Protein AF-A8XTX7-F1 (afdb_monomer)

Mean predicted aligned error: 6.9 Å

Organism: Caenorhabditis briggsae (NCBI:txid6238)

Secondary structure (DSSP, 8-state):
----GGGS-HHHHHHHHHHS-HHHHHHHHHS-HHHHHHHHHHHTTT-EEEEE-SSEEEEE-SSS-EEEEEE-S-GGGTT-EEEETTEEEEEE--GGG-HHHHHHHHHHHH---EEEEEEGGG-S-HHHHHHHHHHHHHTT-EEEEEE--------

Radius of gyration: 16.68 Å; Cα contacts (8 Å, |Δi|>4): 260; chains: 1; bounding box: 34×34×64 Å

Sequence (155 aa):
MPVPLLNLPTDLVEEIFNLCNPLQLFVLSSCSKRTRKLVKSKVANKWKISSLTSTSIYLKGNRREEYRFKIDEYPKNCYCLTVSIMGSILHLTYPNEAVAQLLEDLVDVFGCRRAPFIKASAFNDFEKFLDLCRVVIKKNLEVRRVNPASTVMEE

Structure (mmCIF, N/CA/C/O backbone):
data_AF-A8XTX7-F1
#
_entry.id   AF-A8XTX7-F1
#
loop_
_atom_site.group_PDB
_atom_site.id
_atom_site.type_symbol
_atom_site.label_atom_id
_atom_site.label_alt_id
_atom_site.label_comp_id
_atom_site.label_asym_id
_atom_site.label_entity_id
_atom_site.label_seq_id
_atom_site.pdbx_PDB_ins_code
_atom_site.Cartn_x
_atom_site.Cartn_y
_atom_site.Cartn_z
_atom_site.occupancy
_atom_site.B_iso_or_equiv
_atom_site.auth_seq_id
_atom_site.auth_comp_id
_atom_site.auth_asym_id
_atom_site.auth_atom_id
_atom_site.pdbx_PDB_model_num
ATOM 1 N N . MET A 1 1 ? -2.700 18.360 24.370 1.00 45.94 1 MET A N 1
ATOM 2 C CA . MET A 1 1 ? -2.611 16.997 24.936 1.00 45.94 1 MET A CA 1
ATOM 3 C C . MET A 1 1 ? -3.039 16.014 23.854 1.00 45.94 1 MET A C 1
ATOM 5 O O . MET A 1 1 ? -4.161 16.157 23.380 1.00 45.94 1 MET A O 1
ATOM 9 N N . PRO A 1 2 ? -2.175 15.103 23.378 1.00 64.06 2 PRO A N 1
ATOM 10 C CA . PRO A 1 2 ? -2.586 14.121 22.380 1.00 64.06 2 PRO A CA 1
ATOM 11 C C . PRO A 1 2 ? -3.583 13.143 23.014 1.00 64.06 2 PRO A C 1
ATOM 13 O O . PRO A 1 2 ? -3.278 12.511 24.023 1.00 64.06 2 PRO A O 1
ATOM 16 N N . VAL A 1 3 ? -4.786 13.038 22.446 1.00 66.88 3 VAL A N 1
ATOM 17 C CA . VAL A 1 3 ? -5.750 12.002 22.839 1.00 66.88 3 VAL A CA 1
ATOM 18 C C . VAL A 1 3 ? -5.266 10.678 22.246 1.00 66.88 3 VAL A C 1
ATOM 20 O O . VAL A 1 3 ? -5.021 10.620 21.037 1.00 66.88 3 VAL A O 1
ATOM 23 N N . PRO A 1 4 ? -5.109 9.604 23.039 1.00 79.56 4 PRO A N 1
ATOM 24 C CA . PRO A 1 4 ? -4.683 8.325 22.498 1.00 79.56 4 PRO A CA 1
ATOM 25 C C . PRO A 1 4 ? -5.814 7.758 21.639 1.00 79.56 4 PRO A C 1
ATOM 27 O O . PRO A 1 4 ? -6.805 7.256 22.162 1.00 79.56 4 PRO A O 1
ATOM 30 N N . LEU A 1 5 ? -5.665 7.825 20.314 1.00 77.06 5 LEU A N 1
ATOM 31 C CA . LEU A 1 5 ? -6.692 7.388 19.362 1.00 77.06 5 LEU A CA 1
ATOM 32 C C . LEU A 1 5 ? -7.137 5.933 19.604 1.00 77.06 5 LEU A C 1
ATOM 34 O O . LEU A 1 5 ? -8.286 5.589 19.377 1.00 77.06 5 LEU A O 1
ATOM 38 N N . LEU A 1 6 ? -6.249 5.088 20.137 1.00 77.88 6 LEU A N 1
ATOM 39 C CA . LEU A 1 6 ? -6.532 3.682 20.457 1.00 77.88 6 LEU A CA 1
ATOM 40 C C . LEU A 1 6 ? -7.248 3.451 21.795 1.00 77.88 6 LEU A C 1
ATOM 42 O O . LEU A 1 6 ? -7.611 2.307 22.086 1.00 77.88 6 LEU A O 1
ATOM 46 N N . ASN A 1 7 ? -7.424 4.502 22.596 1.00 86.00 7 ASN A N 1
ATOM 47 C CA . ASN A 1 7 ? -8.208 4.471 23.830 1.00 86.00 7 ASN A CA 1
ATOM 48 C C . ASN A 1 7 ? -9.645 4.956 23.605 1.00 86.00 7 ASN A C 1
ATOM 50 O O . ASN A 1 7 ? -10.458 4.869 24.520 1.00 86.00 7 ASN A O 1
ATOM 54 N N . LEU A 1 8 ? -9.955 5.467 22.410 1.00 85.38 8 LEU A N 1
ATOM 55 C CA . LEU A 1 8 ? -11.321 5.803 22.039 1.00 85.38 8 LEU A CA 1
ATOM 56 C C . LEU A 1 8 ? -12.163 4.523 21.878 1.00 85.38 8 LEU A C 1
ATOM 58 O O . LEU A 1 8 ? -11.620 3.469 21.516 1.00 85.38 8 LEU A O 1
ATOM 62 N N . PRO A 1 9 ? -13.483 4.613 22.117 1.00 87.50 9 PRO A N 1
ATOM 63 C CA . PRO A 1 9 ? -14.432 3.567 21.761 1.00 87.50 9 PRO A CA 1
ATOM 64 C C . PRO A 1 9 ? -14.274 3.128 20.299 1.00 87.50 9 PRO A C 1
ATOM 66 O O . PRO A 1 9 ? -13.907 3.921 19.429 1.00 87.50 9 PRO A O 1
ATOM 69 N N . THR A 1 10 ? -14.496 1.840 20.032 1.00 83.19 10 THR A N 1
ATOM 70 C CA . THR A 1 10 ? -14.168 1.245 18.723 1.00 83.19 10 THR A CA 1
ATOM 71 C C . THR A 1 10 ? -15.011 1.850 17.599 1.00 83.19 10 THR A C 1
ATOM 73 O O . THR A 1 10 ? -14.477 2.152 16.540 1.00 83.19 10 THR A O 1
ATOM 76 N N . ASP A 1 11 ? -16.289 2.104 17.857 1.00 85.94 11 ASP A N 1
ATOM 77 C CA . ASP A 1 11 ? -17.221 2.848 17.006 1.00 85.94 11 ASP A CA 1
ATOM 78 C C . ASP A 1 11 ? -16.700 4.245 16.636 1.00 85.94 11 ASP A C 1
ATOM 80 O O . ASP A 1 11 ? -16.699 4.619 15.464 1.00 85.94 11 ASP A O 1
ATOM 84 N N . LEU A 1 12 ? -16.152 4.983 17.600 1.00 87.19 12 LEU A N 1
ATOM 85 C CA . LEU A 1 12 ? -15.636 6.330 17.356 1.00 87.19 12 LEU A CA 1
ATOM 86 C C . LEU A 1 12 ? -14.331 6.304 16.539 1.00 87.19 12 LEU A C 1
ATOM 88 O O . LEU A 1 12 ? -14.126 7.123 15.643 1.00 87.19 12 LEU A O 1
ATOM 92 N N . VAL A 1 13 ? -13.461 5.314 16.776 1.00 85.31 13 VAL A N 1
ATOM 93 C CA . VAL A 1 13 ? -12.280 5.068 15.924 1.00 85.31 13 VAL A CA 1
ATOM 94 C C . VAL A 1 13 ? -12.695 4.712 14.494 1.00 85.31 13 VAL A C 1
ATOM 96 O O . VAL A 1 13 ? -12.050 5.136 13.533 1.00 85.31 13 VAL A O 1
ATOM 99 N N . GLU A 1 14 ? -13.773 3.948 14.341 1.00 82.06 14 GLU A N 1
ATOM 100 C CA . GLU A 1 14 ? -14.311 3.568 13.037 1.00 82.06 14 GLU A CA 1
ATOM 101 C C . GLU A 1 14 ? -14.841 4.765 12.251 1.00 82.06 14 GLU A C 1
ATOM 103 O O . GLU A 1 14 ? -14.549 4.877 11.057 1.00 82.06 14 GLU A O 1
ATOM 108 N N . GLU A 1 15 ? -15.571 5.675 12.898 1.00 86.25 15 GLU A N 1
ATOM 109 C CA . GLU A 1 15 ? -16.021 6.916 12.265 1.00 86.25 15 GLU A CA 1
ATOM 110 C C . GLU A 1 15 ? -14.838 7.743 11.762 1.00 86.25 15 GLU A C 1
ATOM 112 O O . GLU A 1 15 ? -14.824 8.143 10.596 1.00 86.25 15 GLU A O 1
ATOM 117 N N . ILE A 1 16 ? -13.794 7.903 12.583 1.00 88.25 16 ILE A N 1
ATOM 118 C CA . ILE A 1 16 ? -12.573 8.613 12.179 1.00 88.25 16 ILE A CA 1
ATOM 119 C C . ILE A 1 16 ? -11.947 7.949 10.946 1.00 88.25 16 ILE A C 1
ATOM 121 O O . ILE A 1 16 ? -11.596 8.631 9.984 1.00 88.25 16 ILE A O 1
ATOM 125 N N . PHE A 1 17 ? -11.836 6.618 10.925 1.00 88.19 17 PHE A N 1
ATOM 126 C CA . PHE A 1 17 ? -11.224 5.904 9.799 1.00 88.19 17 PHE A CA 1
ATOM 127 C C . PHE A 1 17 ? -12.046 6.001 8.511 1.00 88.19 17 PHE A C 1
ATOM 129 O O . PHE A 1 17 ? -11.468 6.003 7.425 1.00 88.19 17 PHE A O 1
ATOM 136 N N . ASN A 1 18 ? -13.372 6.113 8.601 1.00 84.94 18 ASN A N 1
ATOM 137 C CA . ASN A 1 18 ? -14.225 6.327 7.430 1.00 84.94 18 ASN A CA 1
ATOM 138 C C . ASN A 1 18 ? -14.061 7.728 6.817 1.00 84.94 18 ASN A C 1
ATOM 140 O O . ASN A 1 18 ? -14.341 7.897 5.629 1.00 84.94 18 ASN A O 1
ATOM 144 N N . LEU A 1 19 ? -13.595 8.709 7.595 1.00 87.38 19 LEU A N 1
ATOM 145 C CA . LEU A 1 19 ? -13.284 10.058 7.112 1.00 87.38 19 LEU A CA 1
ATOM 146 C C . LEU A 1 19 ? -11.887 10.156 6.481 1.00 87.38 19 LEU A C 1
ATOM 148 O O . LEU A 1 19 ? -11.612 11.101 5.741 1.00 87.38 19 LEU A O 1
ATOM 152 N N . CYS A 1 20 ? -11.003 9.192 6.749 1.00 89.12 20 CYS A N 1
ATOM 153 C CA . CYS A 1 20 ? -9.647 9.192 6.218 1.00 89.12 20 CYS A CA 1
ATOM 154 C C . CYS A 1 20 ? -9.580 8.714 4.762 1.00 89.12 20 CYS A C 1
ATOM 156 O O . CYS A 1 20 ? -10.216 7.741 4.350 1.00 89.12 20 CYS A O 1
ATOM 158 N N . ASN A 1 21 ? -8.708 9.360 3.990 1.00 90.31 21 ASN A N 1
ATOM 159 C CA . ASN A 1 21 ? -8.334 8.903 2.654 1.00 90.31 21 ASN A CA 1
ATOM 160 C C . ASN A 1 21 ? -7.299 7.749 2.739 1.00 90.31 21 ASN A C 1
ATOM 162 O O . ASN A 1 21 ? -6.760 7.478 3.818 1.00 90.31 21 ASN A O 1
ATOM 166 N N . PRO A 1 22 ? -6.981 7.039 1.639 1.00 92.00 22 PRO A N 1
ATOM 167 C CA . PRO A 1 22 ? -6.123 5.861 1.714 1.00 92.00 22 PRO A CA 1
ATOM 168 C C . PRO A 1 22 ? -4.676 6.219 2.067 1.00 92.00 22 PRO A C 1
ATOM 170 O O . PRO A 1 22 ? -3.994 5.413 2.689 1.00 92.00 22 PRO A O 1
ATOM 173 N N . LEU A 1 23 ? -4.204 7.427 1.745 1.00 93.38 23 LEU A N 1
ATOM 174 C CA . LEU A 1 23 ? -2.864 7.869 2.140 1.00 93.38 23 LEU A CA 1
ATOM 175 C C . LEU A 1 23 ? -2.772 7.986 3.668 1.00 93.38 23 LEU A C 1
ATOM 177 O O . LEU A 1 23 ? -1.872 7.421 4.282 1.00 93.38 23 LEU A O 1
A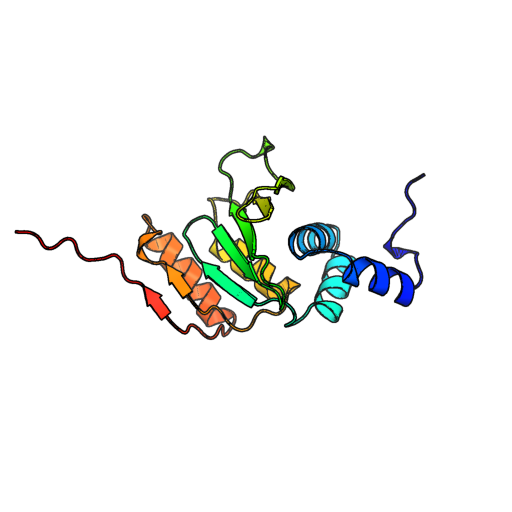TOM 181 N N . GLN A 1 24 ? -3.752 8.644 4.292 1.00 92.06 24 GLN A N 1
ATOM 182 C CA . GLN A 1 24 ? -3.845 8.778 5.750 1.00 92.06 24 GLN A CA 1
ATOM 183 C C . GLN A 1 24 ? -4.011 7.418 6.438 1.00 92.06 24 GLN A C 1
ATOM 185 O O . GLN A 1 24 ? -3.334 7.133 7.425 1.00 92.06 24 GLN A O 1
ATOM 190 N N . LEU A 1 25 ? -4.870 6.550 5.893 1.00 93.19 25 LEU A N 1
ATOM 191 C CA . LEU A 1 25 ? -5.083 5.197 6.413 1.00 93.19 25 LEU A CA 1
ATOM 192 C C . LEU A 1 25 ? -3.809 4.351 6.365 1.00 93.19 25 LEU A C 1
ATOM 194 O O . LEU A 1 25 ? -3.547 3.591 7.298 1.00 93.19 25 LEU A O 1
ATOM 198 N N . PHE A 1 26 ? -3.002 4.493 5.311 1.00 94.12 26 PHE A N 1
ATOM 199 C CA . PHE A 1 26 ? -1.720 3.805 5.213 1.00 94.12 26 PHE A CA 1
ATOM 200 C C . PHE A 1 26 ? -0.762 4.256 6.317 1.00 94.12 26 PHE A C 1
ATOM 202 O O . PHE A 1 26 ? -0.225 3.410 7.030 1.00 94.12 26 PHE A O 1
ATOM 209 N N . VAL A 1 27 ? -0.625 5.568 6.538 1.00 92.12 27 VAL A N 1
ATOM 210 C CA . VAL A 1 27 ? 0.212 6.107 7.624 1.00 92.12 27 VAL A CA 1
ATOM 211 C C . VAL A 1 27 ? -0.254 5.588 8.986 1.00 92.12 27 VAL A C 1
ATOM 213 O O . VAL A 1 27 ? 0.554 5.069 9.753 1.00 92.12 27 VAL A O 1
ATOM 216 N N . LEU A 1 28 ? -1.563 5.624 9.258 1.00 91.19 28 LEU A N 1
ATOM 217 C CA . LEU A 1 28 ? -2.139 5.079 10.494 1.00 91.19 28 LEU A CA 1
ATOM 218 C C . LEU A 1 28 ? -1.839 3.582 10.660 1.00 91.19 28 LEU A C 1
ATOM 220 O O . LEU A 1 28 ? -1.532 3.116 11.762 1.00 91.19 28 LEU A O 1
ATOM 224 N N . SER A 1 29 ? -1.894 2.814 9.570 1.00 91.69 29 SER A N 1
ATOM 225 C CA . SER A 1 29 ? -1.587 1.381 9.578 1.00 91.69 29 SER A CA 1
ATOM 226 C C . SER A 1 29 ? -0.116 1.079 9.898 1.00 91.69 29 SER A C 1
ATOM 228 O O . SER A 1 29 ? 0.186 0.003 10.418 1.00 91.69 29 SER A O 1
ATOM 230 N N . SER A 1 30 ? 0.790 2.026 9.646 1.00 89.62 30 SER A N 1
ATOM 231 C CA . SER A 1 30 ? 2.222 1.896 9.936 1.00 89.62 30 SER A CA 1
ATOM 232 C C . SER A 1 30 ? 2.570 2.192 11.398 1.00 89.62 30 SER A C 1
ATOM 234 O O . SER A 1 30 ? 3.629 1.777 11.859 1.00 89.62 30 SER A O 1
ATOM 236 N N . CYS A 1 31 ? 1.684 2.841 12.164 1.00 88.56 31 CYS A N 1
ATOM 237 C CA . CYS A 1 31 ? 1.974 3.214 13.553 1.00 88.56 31 CYS A CA 1
ATOM 238 C C . CYS A 1 31 ? 2.090 2.017 14.514 1.00 88.56 31 CYS A C 1
ATOM 240 O O . CYS A 1 31 ? 2.850 2.073 15.476 1.00 88.56 31 CYS A O 1
ATOM 242 N N . SER A 1 32 ? 1.306 0.948 14.325 1.00 88.62 32 SER A N 1
ATOM 243 C CA . SER A 1 32 ? 1.327 -0.225 15.211 1.00 88.62 32 SER A CA 1
ATOM 244 C C . SER A 1 32 ? 0.644 -1.446 14.586 1.00 88.62 32 SER A C 1
ATOM 246 O O . SER A 1 32 ? -0.206 -1.335 13.702 1.00 88.62 32 SER A O 1
ATOM 248 N N . LYS A 1 33 ? 0.910 -2.643 15.127 1.00 89.38 33 LYS A N 1
ATOM 249 C CA . LYS A 1 33 ? 0.171 -3.862 14.740 1.00 89.38 33 LYS A CA 1
ATOM 250 C C . LYS A 1 33 ? -1.337 -3.744 15.015 1.00 89.38 33 LYS A C 1
ATOM 252 O O . LYS A 1 33 ? -2.137 -4.323 14.281 1.00 89.38 33 LYS A O 1
ATOM 257 N N . ARG A 1 34 ? -1.731 -3.007 16.063 1.00 87.19 34 ARG A N 1
ATOM 258 C CA . ARG A 1 34 ? -3.140 -2.805 16.440 1.00 87.19 34 ARG A CA 1
ATOM 259 C C . ARG A 1 34 ? -3.854 -1.900 15.436 1.00 87.19 34 ARG A C 1
ATOM 261 O O . ARG A 1 34 ? -4.907 -2.287 14.939 1.00 87.19 34 ARG A O 1
ATOM 268 N N . THR A 1 35 ? -3.263 -0.759 15.079 1.00 89.00 35 THR A N 1
ATOM 269 C CA . THR A 1 35 ? -3.818 0.144 14.055 1.00 89.00 35 THR A CA 1
ATOM 270 C C . THR A 1 35 ? -3.888 -0.531 12.692 1.00 89.00 35 THR A C 1
ATOM 272 O O . THR A 1 35 ? -4.924 -0.441 12.042 1.00 89.00 35 THR A O 1
ATOM 275 N N . ARG A 1 36 ? -2.858 -1.296 12.294 1.00 91.00 36 ARG A N 1
ATOM 276 C CA . ARG A 1 36 ?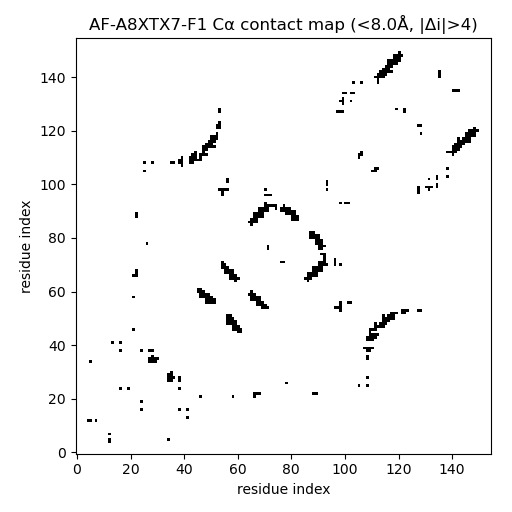 -2.884 -2.080 11.045 1.00 91.00 36 ARG A CA 1
ATOM 277 C C . ARG A 1 36 ? -4.087 -3.022 10.982 1.00 91.00 36 ARG A C 1
ATOM 279 O O . ARG A 1 36 ? -4.786 -3.051 9.973 1.00 91.00 36 ARG A O 1
ATOM 286 N N . LYS A 1 37 ? -4.356 -3.770 12.062 1.00 89.06 37 LYS A N 1
ATOM 287 C CA . LYS A 1 37 ? -5.517 -4.675 12.142 1.00 89.06 37 LYS A CA 1
ATOM 288 C C . LYS A 1 37 ? -6.845 -3.921 12.044 1.00 89.06 37 LYS A C 1
ATOM 290 O O . LYS A 1 37 ? -7.724 -4.359 11.304 1.00 89.06 37 LYS A O 1
ATOM 295 N N . LEU A 1 38 ? -6.975 -2.796 12.753 1.00 88.50 38 LEU A N 1
ATOM 296 C CA . LEU A 1 38 ? -8.187 -1.974 12.729 1.00 88.50 38 LEU A CA 1
ATOM 297 C C . LEU A 1 38 ? -8.453 -1.419 11.326 1.00 88.50 38 LEU A C 1
ATOM 299 O O . LEU A 1 38 ? -9.531 -1.661 10.787 1.00 88.50 38 LEU A O 1
ATOM 303 N N . VAL A 1 39 ? -7.454 -0.783 10.701 1.00 90.69 39 VAL A N 1
ATOM 304 C CA . VAL A 1 39 ? -7.547 -0.283 9.320 1.00 90.69 39 VAL A CA 1
ATOM 305 C C . VAL A 1 39 ? -7.974 -1.420 8.391 1.00 90.69 39 VAL A C 1
ATOM 307 O O . VAL A 1 39 ? -9.038 -1.333 7.778 1.00 90.69 39 VAL A O 1
ATOM 310 N N . LYS A 1 40 ? -7.230 -2.536 8.372 1.00 90.00 40 LYS A N 1
ATOM 311 C CA . LYS A 1 40 ? -7.523 -3.688 7.506 1.00 90.00 40 LYS A CA 1
ATOM 312 C C . LYS A 1 40 ? -8.962 -4.179 7.637 1.00 90.00 40 LYS A C 1
ATOM 314 O O . LYS A 1 40 ? -9.615 -4.413 6.625 1.00 90.00 40 LYS A O 1
ATOM 319 N N . SER A 1 41 ? -9.477 -4.304 8.860 1.00 85.69 41 SER A N 1
ATOM 320 C CA . SER A 1 41 ? -10.840 -4.797 9.095 1.00 85.69 41 SER A CA 1
ATOM 321 C C . SER A 1 41 ? -11.937 -3.899 8.506 1.00 85.69 41 SER A C 1
ATOM 323 O O . SER A 1 41 ? -13.025 -4.385 8.209 1.00 85.69 41 SER A O 1
ATOM 325 N N . LYS A 1 42 ? -11.657 -2.604 8.303 1.00 83.50 42 LYS A N 1
ATOM 326 C CA . LYS A 1 42 ? -12.656 -1.602 7.898 1.00 83.50 42 LYS A CA 1
ATOM 327 C C . LYS A 1 42 ? -12.531 -1.135 6.462 1.00 83.50 42 LYS A C 1
ATOM 329 O O . LYS A 1 42 ? -13.527 -0.696 5.880 1.00 83.50 42 LYS A O 1
ATOM 334 N N . VAL A 1 43 ? -11.332 -1.199 5.888 1.00 84.06 43 VAL A N 1
ATOM 335 C CA . VAL A 1 43 ? -11.090 -0.715 4.520 1.00 84.06 43 VAL A CA 1
ATOM 336 C C . VAL A 1 43 ? -10.827 -1.824 3.510 1.00 84.06 43 VAL A C 1
ATOM 338 O O . VAL A 1 43 ? -10.670 -1.522 2.326 1.00 84.06 43 VAL A O 1
ATOM 341 N N . ALA A 1 44 ? -10.840 -3.089 3.947 1.00 79.75 44 ALA A N 1
ATOM 342 C CA . ALA A 1 44 ? -10.704 -4.243 3.067 1.00 79.75 44 ALA A CA 1
ATOM 343 C C . ALA A 1 44 ? -11.637 -4.132 1.852 1.00 79.75 44 ALA A C 1
ATOM 345 O O . ALA A 1 44 ? -12.851 -3.985 1.990 1.00 79.75 44 ALA A O 1
ATOM 346 N N . ASN A 1 45 ? -11.056 -4.222 0.656 1.00 76.38 45 ASN A N 1
ATOM 347 C CA . ASN A 1 45 ? -11.748 -4.191 -0.638 1.00 76.38 45 ASN A CA 1
ATOM 348 C C . ASN A 1 45 ? -12.463 -2.871 -1.002 1.00 76.38 45 ASN A C 1
ATOM 350 O O . ASN A 1 45 ? -13.054 -2.798 -2.082 1.00 76.38 45 ASN A O 1
ATOM 354 N N . LYS A 1 46 ? -12.402 -1.819 -0.168 1.00 84.94 46 LYS A N 1
ATOM 355 C CA . LYS A 1 46 ? -12.920 -0.481 -0.533 1.00 84.94 46 LYS A CA 1
ATOM 356 C C . LYS A 1 46 ? -12.051 0.200 -1.590 1.00 84.94 46 LYS A C 1
ATOM 358 O O . LYS A 1 46 ? -12.537 1.021 -2.365 1.00 84.94 46 LYS A O 1
ATOM 363 N N . TRP A 1 47 ? -10.773 -0.161 -1.619 1.00 88.62 47 TRP A N 1
ATOM 364 C CA . TRP A 1 47 ? -9.772 0.413 -2.501 1.00 88.62 47 TRP A CA 1
ATOM 365 C C . TRP A 1 47 ? -9.308 -0.617 -3.523 1.00 88.62 47 TRP A C 1
ATOM 367 O O . TRP A 1 47 ? -9.270 -1.820 -3.258 1.00 88.62 47 TRP A O 1
ATOM 377 N N . LYS A 1 48 ? -8.982 -0.139 -4.720 1.00 89.69 48 LYS A N 1
ATOM 378 C CA . LYS A 1 48 ? -8.488 -0.962 -5.821 1.00 89.69 48 LYS A CA 1
ATOM 379 C C . LYS A 1 48 ? -7.212 -0.340 -6.341 1.00 89.69 48 LYS A C 1
ATOM 381 O O . LYS A 1 48 ? -7.169 0.868 -6.564 1.00 89.69 48 LYS A O 1
ATOM 386 N N . ILE A 1 49 ? -6.206 -1.168 -6.586 1.00 92.00 49 ILE A N 1
ATOM 387 C CA . ILE A 1 49 ? -5.044 -0.728 -7.351 1.00 92.00 49 ILE A CA 1
ATOM 388 C C . ILE A 1 49 ? -5.561 -0.347 -8.745 1.00 92.00 49 ILE A C 1
ATOM 390 O O . ILE A 1 49 ? -6.418 -1.043 -9.292 1.00 92.00 49 ILE A O 1
ATOM 394 N N . SER A 1 50 ? -5.132 0.784 -9.298 1.00 89.69 50 SER A N 1
ATOM 395 C CA . SER A 1 50 ? -5.482 1.198 -10.662 1.00 89.69 50 SER A CA 1
ATOM 396 C C . SER A 1 50 ? -4.310 1.054 -11.621 1.00 89.69 50 SER A C 1
ATOM 398 O O . SER A 1 50 ? -4.536 0.696 -12.772 1.00 89.69 50 SER A O 1
ATOM 400 N N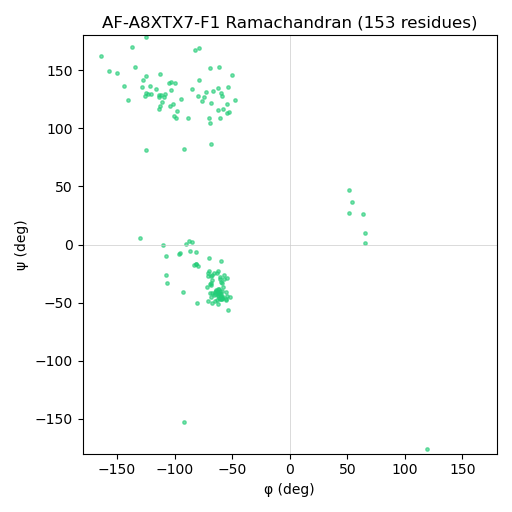 . SER A 1 51 ? -3.081 1.264 -11.151 1.00 89.81 51 SER A N 1
ATOM 401 C CA . SER A 1 51 ? -1.870 1.180 -11.964 1.00 89.81 51 SER A CA 1
ATOM 402 C C . SER A 1 51 ? -0.638 0.898 -11.103 1.00 89.81 51 SER A C 1
ATOM 404 O O . SER A 1 51 ? -0.571 1.328 -9.947 1.00 89.81 51 SER A O 1
ATOM 406 N N . LEU A 1 52 ? 0.332 0.194 -11.684 1.00 91.19 52 LEU A N 1
ATOM 407 C CA . LEU A 1 52 ? 1.634 -0.123 -11.099 1.00 91.19 52 LEU A CA 1
ATOM 408 C C . LEU A 1 52 ? 2.750 0.339 -12.049 1.00 91.19 52 LEU A C 1
ATOM 410 O O . LEU A 1 52 ? 2.740 -0.007 -13.235 1.00 91.19 52 LEU A O 1
ATOM 414 N N . THR A 1 53 ? 3.704 1.109 -11.525 1.00 90.25 53 THR A N 1
ATOM 415 C CA . THR A 1 53 ? 4.937 1.535 -12.211 1.00 90.25 53 THR A CA 1
ATOM 416 C C . THR A 1 53 ? 6.163 1.135 -11.386 1.00 90.25 53 THR A C 1
ATOM 418 O O . THR A 1 53 ? 6.017 0.586 -10.298 1.00 90.25 53 THR A O 1
ATOM 421 N N . SER A 1 54 ? 7.372 1.418 -11.874 1.00 88.69 54 SER A N 1
ATOM 422 C CA . SER A 1 54 ? 8.627 1.099 -11.171 1.00 88.69 54 SER A CA 1
ATOM 423 C C . SER A 1 54 ? 8.783 1.775 -9.811 1.00 88.69 54 SER A C 1
ATOM 425 O O . SER A 1 54 ? 9.414 1.215 -8.924 1.00 88.69 54 SER A O 1
ATOM 427 N N . THR A 1 55 ? 8.191 2.955 -9.630 1.00 91.19 55 THR A N 1
ATOM 428 C CA . THR A 1 55 ? 8.351 3.776 -8.418 1.00 91.19 55 THR A CA 1
ATOM 429 C C . THR A 1 55 ? 7.026 4.239 -7.826 1.00 91.19 55 THR A C 1
ATOM 431 O O . THR A 1 55 ? 7.004 5.066 -6.916 1.00 91.19 55 THR A O 1
ATOM 434 N N . SER A 1 56 ? 5.880 3.797 -8.350 1.00 92.31 56 SER A N 1
ATOM 435 C CA . SER A 1 56 ? 4.586 4.256 -7.844 1.00 92.31 56 SER A CA 1
ATOM 436 C C . SER A 1 56 ? 3.473 3.227 -7.972 1.00 92.31 56 SER A C 1
ATOM 438 O O . SER A 1 56 ? 3.390 2.470 -8.939 1.00 92.31 56 SER A O 1
ATOM 440 N N . ILE A 1 57 ? 2.562 3.272 -7.003 1.00 94.06 57 ILE A N 1
ATOM 441 C CA . ILE A 1 57 ? 1.324 2.497 -6.986 1.00 94.06 57 ILE A CA 1
ATOM 442 C C . ILE A 1 57 ? 0.148 3.455 -6.874 1.00 94.06 57 ILE A C 1
ATOM 444 O O . ILE A 1 57 ? 0.115 4.336 -6.013 1.00 94.06 57 ILE A O 1
ATOM 448 N N . TYR A 1 58 ? -0.823 3.272 -7.761 1.00 93.31 58 TYR A N 1
ATOM 449 C CA . TYR A 1 58 ? -2.026 4.087 -7.822 1.00 93.31 58 TYR A CA 1
ATOM 450 C C . TYR A 1 58 ? -3.185 3.314 -7.212 1.00 93.31 58 TYR A C 1
ATOM 452 O O . TYR A 1 58 ? -3.405 2.142 -7.530 1.00 93.31 58 TYR A O 1
ATOM 460 N N . LEU A 1 59 ? -3.933 3.980 -6.343 1.00 92.31 59 LEU A N 1
ATOM 461 C CA . LEU A 1 59 ? -5.110 3.460 -5.668 1.00 92.31 59 LEU A CA 1
ATOM 462 C C . LEU A 1 59 ? -6.310 4.342 -5.987 1.00 92.31 59 LEU A C 1
ATOM 464 O O . LEU A 1 59 ? -6.239 5.567 -5.939 1.00 92.31 59 LEU A O 1
ATOM 468 N N . LYS A 1 60 ? -7.436 3.695 -6.267 1.00 89.19 60 LYS A N 1
ATOM 469 C CA . LYS A 1 60 ? -8.723 4.351 -6.477 1.00 89.19 60 LYS A CA 1
ATOM 470 C C . LYS A 1 60 ? -9.793 3.740 -5.593 1.00 89.19 60 LYS A C 1
ATOM 472 O O . LYS A 1 60 ? -9.823 2.525 -5.375 1.00 89.19 60 LYS A O 1
ATOM 477 N N . GLY A 1 61 ? -10.660 4.600 -5.079 1.00 84.06 61 GLY A N 1
ATOM 478 C CA . GLY A 1 61 ? -11.875 4.193 -4.384 1.00 84.06 61 GLY A CA 1
ATOM 479 C C . GLY A 1 61 ? -13.057 4.114 -5.347 1.00 84.06 61 GLY A C 1
ATOM 480 O O . GLY A 1 61 ? -12.897 3.919 -6.552 1.00 84.06 61 GLY A O 1
ATOM 481 N N . ASN A 1 62 ? -14.257 4.320 -4.807 1.00 75.31 62 ASN A N 1
ATOM 482 C CA . ASN A 1 62 ? -15.478 4.484 -5.605 1.00 75.31 62 ASN A CA 1
ATOM 483 C C . ASN A 1 62 ? -15.646 5.911 -6.163 1.00 75.31 62 ASN A C 1
ATOM 485 O O . ASN A 1 62 ? -16.446 6.125 -7.069 1.00 75.31 62 ASN A O 1
ATOM 489 N N . ARG A 1 63 ? -14.916 6.893 -5.618 1.00 73.69 63 ARG A N 1
ATOM 490 C CA . ARG A 1 63 ? -14.904 8.282 -6.105 1.00 73.69 63 ARG A CA 1
ATOM 491 C C . ARG A 1 63 ? -13.941 8.438 -7.290 1.00 73.69 63 ARG A C 1
ATOM 493 O O . ARG A 1 63 ? -13.130 7.554 -7.549 1.00 73.69 63 ARG A O 1
ATOM 500 N N . ARG A 1 64 ? -14.025 9.574 -7.996 1.00 71.75 64 ARG A N 1
ATOM 501 C CA . ARG A 1 64 ? -13.141 9.901 -9.137 1.00 71.75 64 ARG A CA 1
ATOM 502 C C . ARG A 1 64 ? -11.687 10.193 -8.741 1.00 71.75 64 ARG A C 1
ATOM 504 O O . ARG A 1 64 ? -10.843 10.276 -9.621 1.00 71.75 64 ARG A O 1
ATOM 511 N N . GLU A 1 65 ? -11.402 10.362 -7.453 1.00 81.69 65 GLU A N 1
ATOM 512 C CA . GLU A 1 65 ? -10.055 10.660 -6.963 1.00 81.69 65 GLU A CA 1
ATOM 513 C C . GLU A 1 65 ? -9.133 9.435 -7.050 1.00 81.69 65 GLU A C 1
ATOM 515 O O . GLU A 1 65 ? -9.474 8.341 -6.586 1.00 81.69 65 GLU A O 1
ATOM 520 N N . GLU A 1 66 ? -7.943 9.649 -7.611 1.00 86.88 66 GLU A N 1
ATOM 521 C CA . GLU A 1 66 ? -6.824 8.713 -7.542 1.00 86.88 66 GLU A CA 1
ATOM 522 C C . GLU A 1 66 ? -5.785 9.191 -6.527 1.00 86.88 66 GLU A C 1
ATOM 524 O O . GLU A 1 66 ? -5.454 10.376 -6.435 1.00 86.88 66 GLU A O 1
ATOM 529 N N . TYR A 1 67 ? -5.246 8.232 -5.782 1.00 92.56 67 TYR A N 1
ATOM 530 C CA . TYR A 1 67 ? -4.224 8.436 -4.770 1.00 92.56 67 TYR A CA 1
ATOM 531 C C . TYR A 1 67 ? -2.956 7.710 -5.189 1.00 92.56 67 TYR A C 1
ATOM 533 O O . TYR A 1 67 ? -3.001 6.549 -5.603 1.00 92.56 67 TYR A O 1
ATOM 541 N N . ARG A 1 68 ? -1.816 8.385 -5.074 1.00 94.06 68 ARG A N 1
ATOM 542 C CA . ARG A 1 68 ? -0.524 7.859 -5.506 1.00 94.06 68 ARG A CA 1
ATOM 543 C C . ARG A 1 68 ? 0.381 7.625 -4.310 1.00 94.06 68 ARG A C 1
ATOM 545 O O . ARG A 1 68 ? 0.644 8.536 -3.535 1.00 94.06 68 ARG A O 1
ATOM 552 N N . PHE A 1 69 ? 0.910 6.419 -4.214 1.00 94.62 69 PHE A N 1
ATOM 553 C CA . PHE A 1 69 ? 2.021 6.087 -3.338 1.00 94.62 69 PHE A CA 1
ATOM 554 C C . PHE A 1 69 ? 3.272 6.122 -4.198 1.00 94.62 69 PHE A C 1
ATOM 556 O O . PHE A 1 69 ? 3.364 5.347 -5.149 1.00 94.62 69 PHE A O 1
ATOM 563 N N . LYS A 1 70 ? 4.183 7.053 -3.923 1.00 93.25 70 LYS A N 1
ATOM 564 C CA . LYS A 1 70 ? 5.417 7.227 -4.686 1.00 93.25 70 LYS A CA 1
ATOM 565 C C . LYS A 1 70 ? 6.602 6.876 -3.800 1.00 93.25 70 LYS A C 1
ATOM 567 O O . LYS A 1 70 ? 6.720 7.394 -2.696 1.00 93.25 70 LYS A O 1
ATOM 572 N N . ILE A 1 71 ? 7.466 6.007 -4.297 1.00 91.69 71 ILE A N 1
ATOM 573 C CA . ILE A 1 71 ? 8.777 5.786 -3.708 1.00 91.69 71 ILE A CA 1
ATOM 574 C C . ILE A 1 71 ? 9.655 6.972 -4.101 1.00 91.69 71 ILE A C 1
ATOM 576 O O . ILE A 1 71 ? 9.762 7.302 -5.284 1.00 91.69 71 ILE A O 1
ATOM 580 N N . ASP A 1 72 ? 10.207 7.639 -3.096 1.00 88.06 72 ASP A N 1
ATOM 581 C CA . ASP A 1 72 ? 11.094 8.785 -3.246 1.00 88.06 72 ASP A CA 1
ATOM 582 C C . ASP A 1 72 ? 12.538 8.358 -2.956 1.00 88.06 72 ASP A C 1
ATOM 584 O O . ASP A 1 72 ? 12.802 7.588 -2.029 1.00 88.06 72 ASP A O 1
ATOM 588 N N . GLU A 1 73 ? 13.462 8.869 -3.763 1.00 81.62 73 GLU A N 1
ATOM 589 C CA . GLU A 1 73 ? 14.905 8.666 -3.621 1.00 81.62 73 GLU A CA 1
ATOM 590 C C . GLU A 1 73 ? 15.450 9.428 -2.405 1.00 81.62 73 GLU A C 1
ATOM 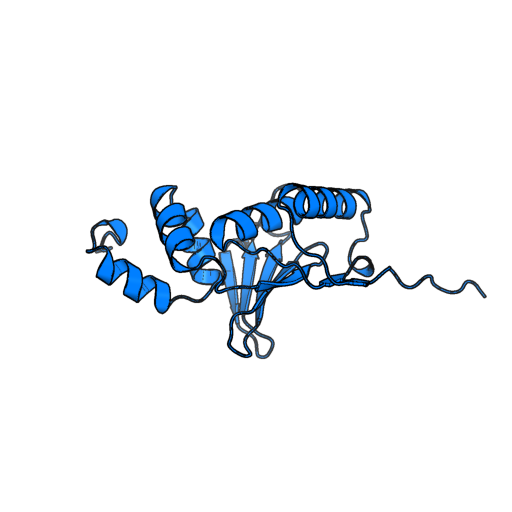592 O O . GLU A 1 73 ? 16.467 9.044 -1.829 1.00 81.62 73 GLU A O 1
ATOM 597 N N . TYR A 1 74 ? 14.761 10.496 -1.979 1.00 81.94 74 TYR A N 1
ATOM 598 C CA . TYR A 1 74 ? 15.192 11.365 -0.890 1.00 81.94 74 TYR A CA 1
ATOM 599 C C . TYR A 1 74 ? 14.463 11.040 0.426 1.00 81.94 74 TYR A C 1
ATOM 601 O O . TYR A 1 74 ? 13.292 11.393 0.593 1.00 81.94 74 TYR A O 1
ATOM 609 N N . PRO A 1 75 ? 15.159 10.488 1.445 1.00 79.81 75 PRO A N 1
ATOM 610 C CA . PRO A 1 75 ? 14.551 10.119 2.728 1.00 79.81 75 PRO A CA 1
ATOM 611 C C . PRO A 1 75 ? 13.848 11.250 3.472 1.00 79.81 75 PRO A C 1
ATOM 613 O O . PRO A 1 75 ? 12.909 11.001 4.226 1.00 79.81 75 PRO A O 1
ATOM 616 N N . LYS A 1 76 ? 14.272 12.497 3.241 1.00 85.50 76 LYS A N 1
ATOM 617 C CA . LYS A 1 76 ? 13.674 13.690 3.856 1.00 85.50 76 LYS A CA 1
ATOM 618 C C . LYS A 1 76 ? 12.209 13.896 3.464 1.00 85.50 76 LYS A C 1
ATOM 620 O O . LYS A 1 76 ? 11.485 14.537 4.215 1.00 85.50 76 LYS A O 1
ATOM 625 N N . ASN A 1 77 ? 11.784 13.338 2.332 1.00 83.62 77 ASN A N 1
ATOM 626 C CA . ASN A 1 77 ? 10.416 13.449 1.842 1.00 83.62 77 ASN A CA 1
ATOM 627 C C . ASN A 1 77 ? 9.514 12.311 2.345 1.00 83.62 77 ASN A C 1
ATOM 629 O O . ASN A 1 77 ? 8.342 12.255 1.978 1.00 83.62 77 ASN A O 1
ATOM 633 N N . CYS A 1 78 ? 10.023 11.375 3.156 1.00 85.56 78 CYS A N 1
ATOM 634 C CA . CYS A 1 78 ? 9.217 10.258 3.636 1.00 85.56 78 CYS A CA 1
ATOM 635 C C . CYS A 1 78 ? 8.010 10.760 4.442 1.00 85.56 78 CYS A C 1
ATOM 637 O O . CYS A 1 78 ? 8.147 11.581 5.346 1.00 85.56 78 CYS A O 1
ATOM 639 N N . TYR A 1 79 ? 6.827 10.251 4.104 1.00 85.38 79 TYR A N 1
ATOM 640 C CA . TYR A 1 79 ? 5.527 10.679 4.614 1.00 85.38 79 TYR A CA 1
ATOM 641 C C . TYR A 1 79 ? 5.105 12.111 4.248 1.00 85.38 79 TYR A C 1
ATOM 643 O O . TYR A 1 79 ? 4.068 12.575 4.729 1.00 85.38 79 TYR A O 1
ATOM 651 N N . CYS A 1 80 ? 5.821 12.800 3.352 1.00 88.94 80 CYS A N 1
ATOM 652 C CA . CYS A 1 80 ? 5.336 14.059 2.799 1.00 88.94 80 CYS A CA 1
ATOM 653 C C . CYS A 1 80 ? 4.098 13.814 1.931 1.00 88.94 80 CYS A C 1
ATOM 655 O O . CYS A 1 80 ? 4.078 12.944 1.056 1.00 88.94 80 CYS A O 1
ATOM 657 N N . LEU A 1 81 ? 3.068 14.626 2.166 1.00 88.81 81 LEU A N 1
ATOM 658 C CA . LEU A 1 81 ? 1.846 14.630 1.378 1.00 88.81 81 LEU A CA 1
ATOM 659 C C . LEU A 1 81 ? 1.885 15.805 0.400 1.00 88.81 81 LEU A C 1
ATOM 661 O O . LEU A 1 81 ? 1.963 16.962 0.809 1.00 88.81 81 LEU A O 1
ATOM 665 N N . THR A 1 82 ? 1.806 15.517 -0.894 1.00 87.12 82 THR A N 1
ATOM 666 C CA . THR A 1 82 ? 1.675 16.536 -1.940 1.00 87.12 82 THR A CA 1
ATOM 667 C C . THR A 1 82 ? 0.272 16.473 -2.523 1.00 87.12 82 THR A C 1
ATOM 669 O O . THR A 1 82 ? -0.173 15.414 -2.962 1.00 87.12 82 THR A O 1
ATOM 672 N N . VAL A 1 83 ? -0.430 17.604 -2.550 1.00 84.06 83 VAL A N 1
ATOM 673 C CA . VAL A 1 83 ? -1.762 17.717 -3.157 1.00 84.06 83 VAL A CA 1
ATOM 674 C C . VAL A 1 83 ? -1.642 18.520 -4.444 1.00 84.06 83 VAL A C 1
ATOM 676 O O . VAL A 1 83 ? -1.051 19.595 -4.456 1.00 84.06 83 VAL A O 1
ATOM 679 N N . SER A 1 84 ? -2.187 17.986 -5.534 1.00 75.81 84 SER A N 1
ATOM 680 C CA . SER A 1 84 ? -2.208 18.640 -6.843 1.00 75.81 84 SER A CA 1
ATOM 681 C C . SER A 1 84 ? -3.576 18.478 -7.503 1.00 75.81 84 SER A C 1
ATOM 683 O O . SER A 1 84 ? -4.389 17.662 -7.069 1.00 75.81 84 SER A O 1
ATOM 685 N N . ILE A 1 85 ? -3.798 19.193 -8.609 1.00 72.69 85 ILE A N 1
ATOM 686 C CA . ILE A 1 85 ? -4.999 19.039 -9.450 1.00 72.69 85 ILE A CA 1
ATOM 687 C C . ILE A 1 85 ? -5.148 17.585 -9.945 1.00 72.69 85 ILE A C 1
ATOM 689 O O . ILE A 1 85 ? -6.258 17.094 -10.116 1.00 72.69 85 ILE A O 1
ATOM 693 N N . MET A 1 86 ? -4.029 16.872 -10.118 1.00 68.62 86 MET A N 1
ATOM 694 C CA . MET A 1 86 ? -3.980 15.486 -10.602 1.00 68.62 86 MET A CA 1
ATOM 695 C C . MET A 1 86 ? -4.176 14.436 -9.493 1.00 68.62 86 MET A C 1
ATOM 697 O O . MET A 1 86 ? -4.081 13.241 -9.767 1.00 68.62 86 MET A O 1
ATOM 701 N N . GLY A 1 87 ? -4.414 14.862 -8.248 1.00 80.50 87 GLY A N 1
ATOM 702 C CA . GLY A 1 87 ? -4.615 13.990 -7.089 1.00 80.50 87 GLY A CA 1
ATOM 703 C C . GLY A 1 87 ? -3.576 14.185 -5.985 1.00 80.50 87 GLY A C 1
ATOM 704 O O . GLY A 1 87 ? -2.713 15.071 -6.045 1.00 80.50 87 GLY A O 1
ATOM 705 N N . SER A 1 88 ? -3.681 13.347 -4.952 1.00 89.94 88 SER A N 1
ATOM 706 C CA . SER A 1 88 ? -2.802 13.374 -3.779 1.00 89.94 88 SER A CA 1
ATOM 707 C C . SER A 1 88 ? -1.716 12.304 -3.865 1.00 89.94 88 SER A C 1
ATOM 709 O O . SER A 1 88 ? -1.974 11.163 -4.256 1.00 89.94 88 SER A O 1
ATOM 711 N N . ILE A 1 89 ? -0.505 12.674 -3.460 1.00 92.31 89 ILE A N 1
ATOM 712 C CA . ILE A 1 89 ? 0.684 11.826 -3.474 1.00 92.31 89 ILE A CA 1
ATOM 713 C C . ILE A 1 89 ? 1.209 11.698 -2.047 1.00 92.31 89 ILE A C 1
ATOM 715 O O . ILE A 1 89 ? 1.400 12.707 -1.370 1.00 92.31 89 ILE A O 1
ATOM 719 N N . LEU A 1 90 ? 1.456 10.467 -1.612 1.00 93.56 90 LEU A N 1
ATOM 720 C CA . LEU A 1 90 ? 2.251 10.167 -0.428 1.00 93.56 90 LEU A CA 1
ATOM 721 C C . LEU A 1 90 ? 3.625 9.687 -0.883 1.00 93.56 90 LEU A C 1
ATOM 723 O O . LEU A 1 90 ? 3.725 8.674 -1.581 1.00 93.56 90 LEU A O 1
ATOM 727 N N . HIS A 1 91 ? 4.661 10.412 -0.481 1.00 92.81 91 HIS A N 1
ATOM 728 C CA . HIS A 1 91 ? 6.046 10.017 -0.716 1.00 92.81 91 HIS A CA 1
ATOM 729 C C . HIS A 1 91 ? 6.497 9.073 0.395 1.00 92.81 91 HIS A C 1
ATOM 731 O O . HIS A 1 91 ? 6.226 9.302 1.573 1.00 92.81 91 HIS A O 1
ATOM 737 N N . LEU A 1 92 ? 7.146 7.980 0.023 1.00 92.00 92 LEU A N 1
ATOM 738 C CA . LEU A 1 92 ? 7.582 6.921 0.925 1.00 92.00 92 LEU A CA 1
ATOM 739 C C . LEU A 1 92 ? 9.015 6.541 0.598 1.00 92.00 92 LEU A C 1
ATOM 741 O O . LEU A 1 92 ? 9.435 6.618 -0.552 1.00 92.00 92 LEU A O 1
ATOM 745 N N . THR A 1 93 ? 9.739 6.050 1.594 1.00 89.25 93 THR A N 1
ATOM 746 C CA . THR A 1 93 ? 11.045 5.438 1.375 1.00 89.25 93 THR A CA 1
ATOM 747 C C . THR A 1 93 ? 10.990 3.951 1.648 1.00 89.25 93 THR A C 1
ATOM 749 O O . THR A 1 93 ? 10.518 3.503 2.690 1.00 89.25 93 THR A O 1
ATOM 752 N N . TYR A 1 94 ? 11.482 3.188 0.680 1.00 82.25 94 TYR A N 1
ATOM 753 C CA . TYR A 1 94 ? 11.667 1.748 0.777 1.00 82.25 94 TYR A CA 1
ATOM 754 C C . TYR A 1 94 ? 13.130 1.426 0.464 1.00 82.25 94 TYR A C 1
ATOM 756 O O . TYR A 1 94 ? 13.717 2.090 -0.397 1.00 82.25 94 TYR A O 1
ATOM 764 N N . PRO A 1 95 ? 13.729 0.415 1.118 1.00 75.94 95 PRO A N 1
ATOM 76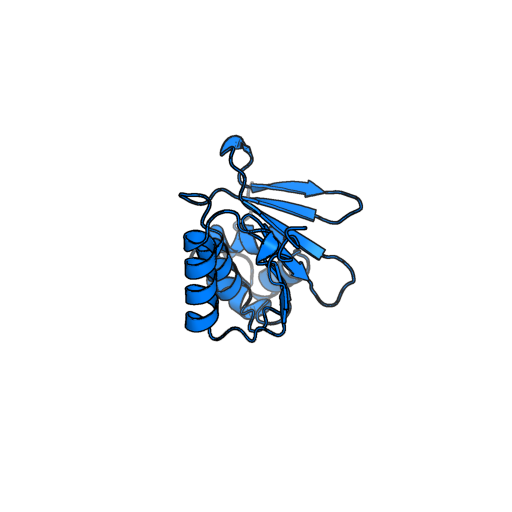5 C CA . PRO A 1 95 ? 15.055 -0.068 0.745 1.00 75.94 95 PRO A CA 1
ATOM 766 C C . PRO A 1 95 ? 15.091 -0.425 -0.744 1.00 75.94 95 PRO A C 1
ATOM 768 O O . PRO A 1 95 ? 14.155 -1.053 -1.242 1.00 75.94 95 PRO A O 1
ATOM 771 N N . ASN A 1 96 ? 16.150 -0.015 -1.446 1.00 73.81 96 ASN A N 1
ATOM 77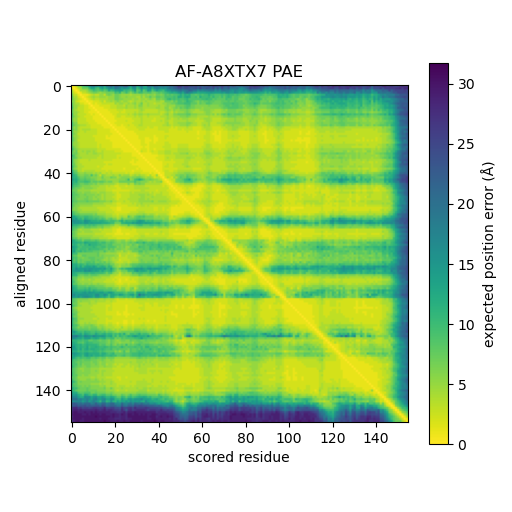2 C CA . ASN A 1 96 ? 16.372 -0.288 -2.875 1.00 73.81 96 ASN A CA 1
ATOM 773 C C . ASN A 1 96 ? 15.190 0.083 -3.789 1.00 73.81 96 ASN A C 1
ATOM 775 O O . ASN A 1 96 ? 14.990 -0.536 -4.834 1.00 73.81 96 ASN A O 1
ATOM 779 N N . GLU A 1 97 ? 14.382 1.064 -3.380 1.00 73.50 97 GLU A N 1
ATOM 780 C CA . GLU A 1 97 ? 13.172 1.483 -4.089 1.00 73.50 97 GLU A CA 1
ATOM 781 C C . GLU A 1 97 ? 12.191 0.331 -4.377 1.00 73.50 97 GLU A C 1
ATOM 783 O O . GLU A 1 97 ? 11.554 0.274 -5.432 1.00 73.50 97 GLU A O 1
ATOM 788 N N . ALA A 1 98 ? 12.074 -0.623 -3.449 1.00 84.06 98 ALA A N 1
ATOM 789 C CA . ALA A 1 98 ? 11.325 -1.856 -3.663 1.00 84.06 98 ALA A CA 1
ATOM 790 C C . ALA A 1 98 ? 9.800 -1.635 -3.774 1.00 84.06 98 ALA A C 1
ATOM 792 O O . ALA A 1 98 ? 9.048 -1.806 -2.811 1.00 84.06 98 ALA A O 1
ATOM 793 N N . VAL A 1 99 ? 9.308 -1.332 -4.982 1.00 91.06 99 VAL A N 1
ATOM 794 C CA . VAL A 1 99 ? 7.867 -1.219 -5.281 1.00 91.06 99 VAL A CA 1
ATOM 795 C C . VAL A 1 99 ? 7.100 -2.517 -5.022 1.00 91.06 99 VAL A C 1
ATOM 797 O O . VAL A 1 99 ? 5.928 -2.480 -4.653 1.00 91.06 99 VAL A O 1
ATOM 800 N N . ALA A 1 100 ? 7.768 -3.666 -5.128 1.00 91.94 100 ALA A N 1
ATOM 801 C CA . ALA A 1 100 ? 7.221 -4.965 -4.753 1.00 91.94 100 ALA A CA 1
ATOM 802 C C . ALA A 1 100 ? 6.860 -5.026 -3.256 1.00 91.94 100 ALA A C 1
ATOM 804 O O . ALA A 1 100 ? 5.779 -5.497 -2.899 1.00 91.94 100 ALA A O 1
ATOM 805 N N . GLN A 1 101 ? 7.715 -4.479 -2.386 1.00 93.31 101 GLN A N 1
ATOM 806 C CA . GLN A 1 101 ? 7.461 -4.432 -0.946 1.00 93.31 101 GLN A CA 1
ATOM 807 C C . GLN A 1 101 ? 6.308 -3.473 -0.620 1.00 93.31 101 GLN A C 1
ATOM 809 O O . GLN A 1 101 ? 5.426 -3.818 0.167 1.00 93.31 101 GLN A O 1
ATOM 814 N N . LEU A 1 102 ? 6.264 -2.309 -1.278 1.00 93.94 102 LEU A N 1
ATOM 815 C CA . LEU A 1 102 ? 5.134 -1.385 -1.169 1.00 93.94 102 LEU A CA 1
ATOM 816 C C . LEU A 1 102 ? 3.823 -2.047 -1.624 1.00 93.94 102 LEU A C 1
ATOM 818 O O . LEU A 1 102 ? 2.797 -1.896 -0.964 1.00 93.94 102 LEU A O 1
ATOM 822 N N . LEU A 1 103 ? 3.841 -2.805 -2.725 1.00 94.19 103 LEU A N 1
ATOM 823 C CA . LEU A 1 103 ? 2.674 -3.554 -3.193 1.00 94.19 103 LEU A CA 1
ATOM 824 C C . LEU A 1 103 ? 2.202 -4.558 -2.136 1.00 94.19 103 LEU A C 1
ATOM 826 O O . LEU A 1 103 ? 1.008 -4.619 -1.847 1.00 94.19 103 LEU A O 1
ATOM 830 N N . GLU A 1 104 ? 3.123 -5.322 -1.547 1.00 93.31 104 GLU A N 1
ATOM 831 C CA . GLU A 1 104 ? 2.813 -6.281 -0.485 1.00 93.31 104 GLU A CA 1
ATOM 832 C C . GLU A 1 104 ? 2.166 -5.592 0.729 1.00 93.31 104 GLU A C 1
ATOM 834 O O . GLU A 1 104 ? 1.105 -6.036 1.178 1.00 93.31 104 GLU A O 1
ATOM 839 N N . ASP A 1 105 ? 2.718 -4.465 1.189 1.00 93.19 105 ASP A N 1
ATOM 840 C CA . ASP A 1 105 ? 2.146 -3.682 2.289 1.00 93.19 105 ASP A CA 1
ATOM 841 C C . ASP A 1 105 ? 0.746 -3.145 1.963 1.00 93.19 105 ASP A C 1
ATOM 843 O O . ASP A 1 105 ? -0.177 -3.275 2.772 1.00 93.19 105 ASP A O 1
ATOM 847 N N . LEU A 1 106 ? 0.550 -2.571 0.772 1.00 93.69 106 LEU A N 1
ATOM 848 C CA . LEU A 1 106 ? -0.751 -2.042 0.355 1.00 93.69 106 LEU A CA 1
ATOM 849 C C . LEU A 1 106 ? -1.804 -3.147 0.248 1.00 93.69 106 LEU A C 1
ATOM 851 O O . LEU A 1 106 ? -2.949 -2.945 0.655 1.00 93.69 106 LEU A O 1
ATO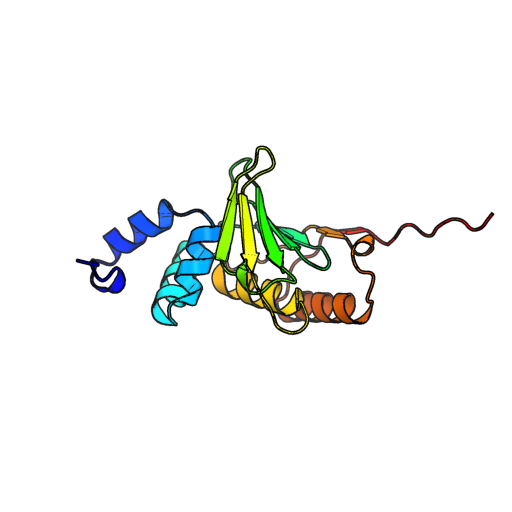M 855 N N . VAL A 1 107 ? -1.438 -4.322 -0.264 1.00 93.25 107 VAL A N 1
ATOM 856 C CA . VAL A 1 107 ? -2.342 -5.478 -0.311 1.00 93.25 107 VAL A CA 1
ATOM 857 C C . VAL A 1 107 ? -2.689 -5.949 1.098 1.00 93.25 107 VAL A C 1
ATOM 859 O O . VAL A 1 107 ? -3.854 -6.234 1.378 1.00 93.25 107 VAL A O 1
ATOM 862 N N . ASP A 1 108 ? -1.721 -5.977 2.013 1.00 92.19 108 ASP A N 1
ATOM 863 C CA . ASP A 1 108 ? -1.955 -6.418 3.386 1.00 92.19 108 ASP A CA 1
ATOM 864 C C . ASP A 1 108 ? -2.824 -5.446 4.191 1.00 92.19 108 ASP A C 1
ATOM 866 O O . ASP A 1 108 ? -3.619 -5.900 5.022 1.00 92.19 108 ASP A O 1
ATOM 870 N N . VAL A 1 109 ? -2.706 -4.141 3.931 1.00 93.38 109 VAL A N 1
ATOM 871 C CA . VAL A 1 109 ? -3.482 -3.076 4.587 1.00 93.38 109 VAL A CA 1
ATOM 872 C C . VAL A 1 109 ? -4.876 -2.934 3.978 1.00 93.38 109 VAL A C 1
ATOM 874 O O . VAL A 1 109 ? -5.864 -2.929 4.709 1.00 93.38 109 VAL A O 1
ATOM 877 N N . PHE A 1 110 ? -4.984 -2.837 2.652 1.00 92.31 110 PHE A N 1
ATOM 878 C CA . PHE A 1 110 ? -6.246 -2.527 1.969 1.00 92.31 110 PHE A CA 1
ATOM 879 C C . PHE A 1 110 ? -7.001 -3.759 1.464 1.00 92.31 110 PHE A C 1
ATOM 881 O O . PHE A 1 110 ? -8.141 -3.644 1.010 1.00 92.31 110 PHE A O 1
ATOM 888 N N . GLY A 1 111 ? -6.399 -4.947 1.538 1.00 90.00 111 GLY A N 1
ATOM 889 C CA . GLY A 1 111 ? -7.019 -6.186 1.068 1.00 90.00 111 GLY A CA 1
ATOM 890 C C . GLY A 1 111 ? -7.284 -6.193 -0.438 1.00 90.00 111 GLY A C 1
ATOM 891 O O . GLY A 1 111 ? -8.221 -6.848 -0.885 1.00 90.00 111 GLY A O 1
ATOM 892 N N . CYS A 1 112 ? -6.513 -5.436 -1.221 1.00 88.88 112 CYS A N 1
ATOM 893 C CA . CYS A 1 112 ? -6.675 -5.353 -2.669 1.00 88.88 112 CYS A CA 1
ATOM 894 C C . CYS A 1 112 ? -6.513 -6.739 -3.310 1.00 88.88 112 CYS A C 1
ATOM 896 O O . CYS A 1 112 ? -5.500 -7.393 -3.099 1.00 88.88 112 CYS A O 1
ATOM 898 N N . ARG A 1 113 ? -7.481 -7.161 -4.135 1.00 85.44 113 ARG A N 1
ATOM 899 C CA . ARG A 1 113 ? -7.411 -8.424 -4.906 1.00 85.44 113 ARG A CA 1
ATOM 900 C C . ARG A 1 113 ? -7.189 -8.232 -6.402 1.00 85.44 113 ARG A C 1
ATOM 902 O O . ARG A 1 113 ? -6.990 -9.194 -7.129 1.00 85.44 113 ARG A O 1
ATOM 909 N N . ARG A 1 114 ? -7.278 -6.992 -6.883 1.00 82.56 114 ARG A N 1
ATOM 910 C CA . ARG A 1 114 ? -7.208 -6.664 -8.310 1.00 82.56 114 ARG A CA 1
ATOM 911 C C . ARG A 1 114 ? -6.115 -5.643 -8.555 1.00 82.56 114 ARG A C 1
ATOM 913 O O . ARG A 1 114 ? -6.113 -4.598 -7.905 1.00 82.56 114 ARG A O 1
ATOM 920 N N . ALA A 1 115 ? -5.262 -5.936 -9.528 1.00 78.12 115 ALA A N 1
ATOM 921 C CA . ALA A 1 115 ? -4.224 -5.056 -10.046 1.00 78.12 115 ALA A CA 1
ATOM 922 C C . ALA A 1 115 ? -4.426 -4.923 -11.567 1.00 78.12 115 ALA A C 1
ATOM 924 O O . ALA A 1 115 ? -3.818 -5.635 -12.358 1.00 78.12 115 ALA A O 1
ATOM 925 N N . PRO A 1 116 ? -5.349 -4.059 -12.012 1.00 70.00 116 PRO A N 1
ATOM 926 C CA . PRO A 1 116 ? -5.872 -4.090 -13.368 1.00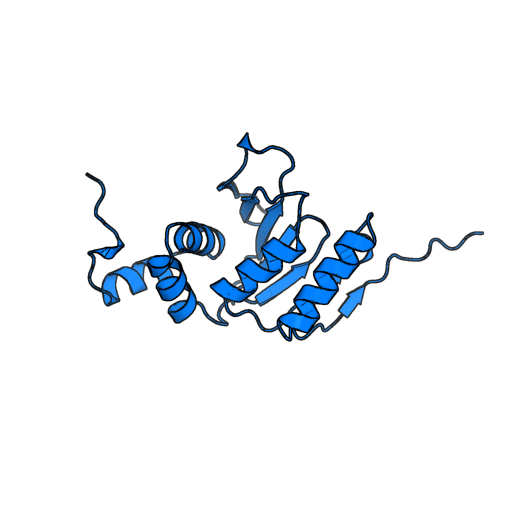 70.00 116 PRO A CA 1
ATOM 927 C C . PRO A 1 116 ? -4.834 -3.721 -14.437 1.00 70.00 116 PRO A C 1
ATOM 929 O O . PRO A 1 116 ? -4.979 -4.189 -15.563 1.00 70.00 116 PRO A O 1
ATOM 932 N N . PHE A 1 117 ? -3.805 -2.934 -14.108 1.00 83.81 117 PHE A N 1
ATOM 933 C CA . PHE A 1 117 ? -2.814 -2.471 -15.078 1.00 83.81 117 PHE A CA 1
ATOM 934 C C . PHE A 1 117 ? -1.397 -2.467 -14.494 1.00 83.81 117 PHE A C 1
ATOM 936 O O . PHE A 1 117 ? -1.141 -1.805 -13.487 1.00 83.81 117 PHE A O 1
ATOM 943 N N . ILE A 1 118 ? -0.472 -3.160 -15.164 1.00 86.44 118 ILE A N 1
ATOM 944 C CA . ILE A 1 118 ? 0.975 -3.065 -14.921 1.00 86.44 118 ILE A CA 1
ATOM 945 C C . ILE A 1 118 ? 1.617 -2.390 -16.132 1.00 86.44 118 ILE A C 1
ATOM 947 O O . ILE A 1 118 ? 1.482 -2.871 -17.261 1.00 86.44 118 ILE A O 1
ATOM 951 N N . LYS A 1 119 ? 2.312 -1.270 -15.914 1.00 85.19 119 LYS A N 1
ATOM 952 C CA . LYS A 1 119 ? 3.025 -0.551 -16.973 1.00 85.19 119 LYS A CA 1
ATOM 953 C C . LYS A 1 119 ? 4.463 -1.063 -17.046 1.00 85.19 119 LYS A C 1
ATOM 955 O O . LYS A 1 119 ? 5.356 -0.443 -16.478 1.00 85.19 119 LYS A O 1
ATOM 960 N N . ALA A 1 120 ? 4.677 -2.192 -17.726 1.00 80.75 120 ALA A N 1
ATOM 961 C CA . ALA A 1 12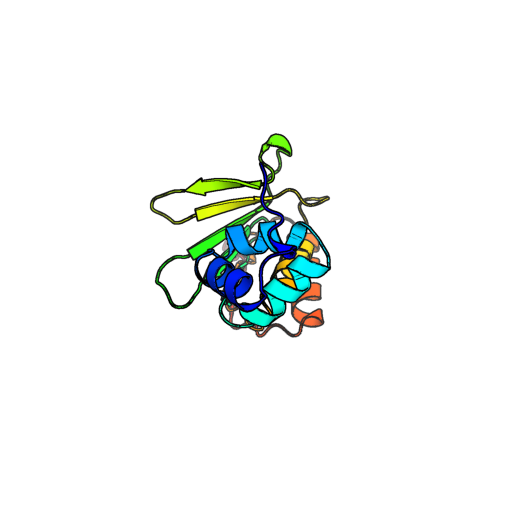0 ? 6.001 -2.815 -17.830 1.00 80.75 120 ALA A CA 1
ATOM 962 C C . ALA A 1 120 ? 7.029 -1.866 -18.470 1.00 80.75 120 ALA A C 1
ATOM 964 O O . ALA A 1 120 ? 8.167 -1.809 -18.029 1.00 80.75 120 ALA A O 1
ATOM 965 N N . SER A 1 121 ? 6.590 -1.015 -19.405 1.00 82.19 121 SER A N 1
ATOM 966 C CA . SER A 1 121 ? 7.419 0.037 -20.010 1.00 82.19 121 SER A CA 1
ATOM 967 C C . SER A 1 121 ? 7.983 1.079 -19.037 1.00 82.19 121 SER A C 1
ATOM 969 O O . SER A 1 121 ? 8.855 1.850 -19.415 1.00 82.19 121 SER A O 1
ATOM 971 N N . ALA A 1 122 ? 7.480 1.146 -17.801 1.00 82.81 122 ALA A N 1
ATOM 972 C CA . ALA A 1 122 ? 8.012 2.037 -16.774 1.00 82.81 122 ALA A CA 1
ATOM 973 C C . ALA A 1 122 ? 9.181 1.419 -15.985 1.00 82.81 122 ALA A C 1
ATOM 975 O O . ALA A 1 122 ? 9.742 2.097 -15.124 1.00 82.81 122 ALA A O 1
ATOM 976 N N . PHE A 1 123 ? 9.514 0.147 -16.218 1.00 82.62 123 PHE A N 1
ATOM 977 C CA . PHE A 1 123 ? 10.585 -0.568 -15.531 1.00 82.62 123 PHE A CA 1
ATOM 978 C C . PHE A 1 123 ? 11.834 -0.583 -16.410 1.00 82.62 123 PHE A C 1
ATOM 980 O O . PHE A 1 123 ? 11.882 -1.288 -17.412 1.00 82.62 123 PHE A O 1
ATOM 987 N N . ASN A 1 124 ? 12.847 0.184 -16.008 1.00 81.94 124 ASN A N 1
ATOM 988 C CA . ASN A 1 124 ? 14.173 0.141 -16.635 1.00 81.94 124 ASN A CA 1
ATOM 989 C C . ASN A 1 124 ? 15.001 -1.057 -16.137 1.00 81.94 124 ASN A C 1
ATOM 991 O O . ASN A 1 124 ? 15.978 -1.439 -16.767 1.00 81.94 124 ASN A O 1
ATOM 995 N N . ASP A 1 125 ? 14.607 -1.629 -14.998 1.00 85.31 125 ASP A N 1
ATOM 996 C CA . ASP A 1 125 ? 15.251 -2.765 -14.351 1.00 85.31 125 ASP A CA 1
ATOM 997 C C . ASP A 1 125 ? 14.302 -3.969 -14.382 1.00 85.31 125 ASP A C 1
ATOM 999 O O . ASP A 1 125 ? 13.202 -3.937 -13.814 1.00 85.31 125 ASP A O 1
ATOM 1003 N N . PHE A 1 126 ? 14.731 -5.022 -15.077 1.00 84.88 126 PHE A N 1
ATOM 1004 C CA . PHE A 1 126 ? 13.953 -6.240 -15.251 1.00 84.88 126 PHE A CA 1
ATOM 1005 C C . PHE A 1 126 ? 13.792 -7.023 -13.941 1.00 84.88 126 PHE A C 1
ATOM 1007 O O . PHE A 1 126 ? 12.726 -7.591 -13.713 1.00 84.88 126 PHE A O 1
ATOM 1014 N N . GLU A 1 127 ? 14.774 -6.995 -13.037 1.00 88.06 127 GLU A N 1
ATOM 1015 C CA . GLU A 1 127 ? 14.675 -7.688 -11.745 1.00 88.06 127 GLU A CA 1
ATOM 1016 C C . GLU A 1 127 ? 13.614 -7.035 -10.852 1.00 88.06 127 GLU A C 1
ATOM 1018 O O . GLU A 1 127 ? 12.761 -7.726 -10.293 1.00 88.06 127 GLU A O 1
ATOM 1023 N N . LYS A 1 128 ? 13.554 -5.693 -10.817 1.00 86.81 128 LYS A N 1
ATOM 1024 C CA . LYS A 1 128 ? 12.473 -4.967 -10.118 1.00 86.81 128 LYS A CA 1
ATOM 1025 C C . LYS A 1 128 ? 11.088 -5.337 -10.662 1.00 86.81 128 LYS A C 1
ATOM 1027 O O . LYS A 1 128 ? 10.120 -5.419 -9.901 1.00 86.81 128 LYS A O 1
ATOM 1032 N N . PHE A 1 129 ? 10.977 -5.553 -11.973 1.00 88.88 129 PHE A N 1
ATOM 1033 C CA . PHE A 1 129 ? 9.734 -6.014 -12.592 1.00 88.88 129 PHE A CA 1
ATOM 1034 C C . PHE A 1 129 ? 9.394 -7.456 -12.184 1.00 88.88 129 PHE A C 1
ATOM 1036 O O . PHE A 1 129 ? 8.255 -7.726 -11.796 1.00 88.88 129 PHE A O 1
ATOM 1043 N N . LEU A 1 130 ? 10.373 -8.367 -12.204 1.00 90.50 130 LEU A N 1
ATOM 1044 C CA . LEU A 1 130 ? 10.189 -9.753 -11.770 1.00 90.50 130 LEU A CA 1
ATOM 1045 C C . LEU A 1 130 ? 9.762 -9.847 -10.303 1.00 90.50 130 LEU A C 1
ATOM 1047 O O . LEU A 1 130 ? 8.839 -10.600 -9.988 1.00 90.50 130 LEU A O 1
ATOM 1051 N N . ASP A 1 131 ? 10.363 -9.062 -9.411 1.00 91.50 131 ASP A N 1
ATOM 1052 C CA . ASP A 1 131 ? 9.983 -9.020 -7.997 1.00 91.50 131 ASP A CA 1
ATOM 1053 C C . ASP A 1 131 ? 8.544 -8.543 -7.796 1.00 91.50 131 ASP A C 1
ATOM 1055 O O . ASP A 1 131 ? 7.788 -9.135 -7.017 1.00 91.50 131 ASP A O 1
ATOM 1059 N N . LEU A 1 132 ? 8.112 -7.530 -8.553 1.00 91.38 132 LEU A N 1
ATOM 1060 C CA . LEU A 1 132 ? 6.714 -7.106 -8.553 1.00 91.38 132 LEU A CA 1
ATOM 1061 C C . LEU A 1 132 ? 5.795 -8.253 -9.009 1.00 91.38 132 LEU A C 1
ATOM 1063 O O . LEU A 1 132 ? 4.796 -8.539 -8.345 1.00 91.38 132 LEU A O 1
ATOM 1067 N N . CYS A 1 133 ? 6.133 -8.940 -10.105 1.00 90.38 133 CYS A N 1
ATOM 1068 C CA . CYS A 1 133 ? 5.370 -10.087 -10.606 1.00 90.38 133 CYS A CA 1
ATOM 1069 C C . CYS A 1 133 ? 5.296 -11.232 -9.586 1.00 90.38 133 CYS A C 1
ATOM 1071 O O . CYS A 1 133 ? 4.230 -11.825 -9.406 1.00 90.38 133 CYS A O 1
ATOM 1073 N N . ARG A 1 134 ? 6.388 -11.514 -8.863 1.00 93.44 134 ARG A N 1
ATOM 1074 C CA . ARG A 1 134 ? 6.404 -12.502 -7.774 1.00 93.44 134 ARG A CA 1
ATOM 1075 C C . ARG A 1 134 ? 5.404 -12.134 -6.681 1.00 93.44 134 ARG A C 1
ATOM 1077 O O . ARG A 1 134 ? 4.646 -12.999 -6.247 1.00 93.44 134 ARG A O 1
ATOM 1084 N N . VAL A 1 135 ? 5.342 -10.864 -6.270 1.00 93.06 135 VAL A N 1
ATOM 1085 C CA . VAL A 1 135 ? 4.358 -10.394 -5.276 1.00 93.06 135 VAL A CA 1
ATOM 1086 C C . VAL A 1 135 ? 2.929 -10.501 -5.804 1.00 93.06 135 VAL A C 1
ATOM 1088 O O . VAL A 1 135 ? 2.052 -10.968 -5.079 1.00 93.06 135 VAL A O 1
ATOM 1091 N N . VAL A 1 136 ? 2.690 -10.133 -7.065 1.00 91.75 136 VAL A N 1
ATOM 1092 C CA . VAL A 1 136 ? 1.382 -10.276 -7.728 1.00 91.75 136 VAL A CA 1
ATOM 1093 C C . VAL A 1 136 ? 0.887 -11.724 -7.667 1.00 91.75 136 VAL A C 1
ATOM 1095 O O . VAL A 1 136 ? -0.250 -11.958 -7.257 1.00 91.75 136 VAL A O 1
ATOM 1098 N N . ILE A 1 137 ? 1.745 -12.690 -8.011 1.00 91.50 137 ILE A N 1
ATOM 1099 C CA . ILE A 1 137 ? 1.419 -14.123 -7.971 1.00 91.50 137 ILE A CA 1
ATOM 1100 C C . ILE A 1 137 ? 1.218 -14.586 -6.524 1.00 91.50 137 ILE A C 1
ATOM 1102 O O . ILE A 1 137 ? 0.184 -15.169 -6.200 1.00 91.50 137 ILE A O 1
ATOM 1106 N N . LYS A 1 138 ? 2.163 -14.273 -5.627 1.00 94.25 138 LYS A N 1
ATOM 1107 C CA . LYS A 1 138 ? 2.127 -14.646 -4.201 1.00 94.25 138 LYS A CA 1
ATOM 1108 C C . LYS A 1 138 ? 0.852 -14.164 -3.508 1.00 94.25 138 LYS A C 1
ATOM 1110 O O . LYS A 1 138 ? 0.283 -14.881 -2.690 1.00 94.25 138 LYS A O 1
ATOM 1115 N N . LYS A 1 139 ? 0.407 -12.943 -3.813 1.00 91.69 139 LYS A N 1
ATOM 1116 C CA . LYS A 1 139 ? -0.803 -12.334 -3.243 1.00 91.69 139 LYS A CA 1
ATOM 1117 C C . LYS A 1 139 ? -2.080 -12.676 -4.021 1.00 91.69 139 LYS A C 1
ATOM 1119 O O . LYS A 1 139 ? -3.144 -12.184 -3.649 1.00 91.69 139 LYS A O 1
ATOM 1124 N N . ASN A 1 140 ? -1.989 -13.515 -5.056 1.00 90.38 140 ASN A N 1
ATOM 1125 C CA . ASN A 1 140 ? -3.100 -13.917 -5.917 1.00 90.38 140 ASN A CA 1
ATOM 1126 C C . ASN A 1 140 ? -3.889 -12.710 -6.464 1.00 90.38 140 ASN A C 1
ATOM 1128 O O . ASN A 1 140 ? -5.117 -12.647 -6.369 1.00 90.38 140 ASN A O 1
ATOM 1132 N N . LEU A 1 141 ? -3.168 -11.702 -6.967 1.00 90.38 141 LEU A N 1
ATOM 1133 C CA . LEU A 1 141 ? -3.785 -10.509 -7.540 1.00 90.38 141 LEU A CA 1
ATOM 1134 C C . LEU A 1 141 ? -4.260 -10.790 -8.966 1.00 90.38 141 LEU A C 1
ATOM 1136 O O . LEU A 1 141 ? -3.484 -11.194 -9.828 1.00 90.38 141 LEU A O 1
ATOM 1140 N N . GLU A 1 142 ? -5.525 -10.485 -9.245 1.00 87.62 142 GLU A N 1
ATOM 1141 C CA . GLU A 1 142 ? -6.069 -10.536 -10.601 1.00 87.62 142 GLU A CA 1
ATOM 1142 C C . GLU A 1 142 ? -5.472 -9.397 -11.445 1.00 87.62 142 GLU A C 1
ATOM 1144 O O . GLU A 1 142 ? -5.827 -8.222 -11.260 1.00 87.62 142 GLU A O 1
ATOM 1149 N N . VAL A 1 143 ? -4.592 -9.741 -12.390 1.00 83.56 143 VAL A N 1
ATOM 1150 C CA . VAL A 1 143 ? -4.043 -8.801 -13.379 1.00 83.56 143 VAL A CA 1
ATOM 1151 C C . VAL A 1 143 ? -4.854 -8.859 -14.662 1.00 83.56 143 VAL A C 1
ATOM 1153 O O . VAL A 1 143 ? -5.031 -9.925 -15.242 1.00 83.56 143 VAL A O 1
ATOM 1156 N N . ARG A 1 144 ? -5.358 -7.706 -15.120 1.00 77.75 144 ARG A N 1
ATOM 1157 C CA . ARG A 1 144 ? -6.153 -7.638 -16.361 1.00 77.75 144 ARG A CA 1
ATOM 1158 C C . ARG A 1 144 ? -5.317 -7.327 -17.590 1.00 77.75 144 ARG A C 1
ATOM 1160 O O . ARG A 1 144 ? -5.601 -7.862 -18.655 1.00 77.75 144 ARG A O 1
ATOM 1167 N N . ARG A 1 145 ? -4.348 -6.417 -17.475 1.00 77.88 145 ARG A N 1
ATOM 1168 C CA . ARG A 1 145 ? -3.483 -6.010 -18.584 1.00 77.88 145 ARG A CA 1
ATOM 1169 C C . ARG A 1 145 ? -2.070 -5.730 -18.095 1.00 77.88 145 ARG A C 1
ATOM 1171 O O . ARG A 1 145 ? -1.870 -5.029 -17.104 1.00 77.88 145 ARG A O 1
ATOM 1178 N N . VAL A 1 146 ? -1.104 -6.220 -18.858 1.00 76.81 146 VAL A N 1
ATOM 1179 C CA . VAL A 1 146 ? 0.298 -5.816 -18.780 1.00 76.81 146 VAL A CA 1
ATOM 1180 C C . VAL A 1 146 ? 0.585 -5.101 -20.090 1.00 76.81 146 VAL A C 1
ATOM 1182 O O . VAL A 1 146 ? 0.376 -5.690 -21.146 1.00 76.81 146 VAL A O 1
ATOM 1185 N N . ASN A 1 147 ? 0.970 -3.826 -20.040 1.00 71.81 147 ASN A N 1
ATOM 1186 C CA . ASN A 1 147 ? 1.347 -3.113 -21.257 1.00 71.81 147 ASN A CA 1
ATOM 1187 C C . ASN A 1 147 ? 2.848 -3.334 -21.486 1.00 71.81 147 ASN A C 1
ATOM 1189 O O . ASN A 1 147 ? 3.629 -2.820 -20.672 1.00 71.81 147 ASN A O 1
ATOM 1193 N N . PRO A 1 148 ? 3.258 -4.118 -22.501 1.00 56.38 148 PRO A N 1
ATOM 1194 C CA . PRO A 1 148 ? 4.672 -4.319 -22.785 1.00 56.38 148 PRO A CA 1
ATOM 1195 C C . PRO A 1 148 ? 5.336 -2.981 -23.133 1.00 56.38 148 PRO A C 1
ATOM 1197 O O . PRO A 1 148 ? 4.678 -2.048 -23.604 1.00 56.38 148 PRO A O 1
ATOM 1200 N N . ALA A 1 149 ? 6.640 -2.867 -22.869 1.00 53.47 149 ALA A N 1
ATOM 1201 C CA . ALA A 1 149 ? 7.440 -1.814 -23.481 1.00 53.47 149 ALA A CA 1
ATOM 1202 C C . ALA A 1 149 ? 7.258 -1.926 -24.994 1.00 53.47 149 ALA A C 1
ATOM 1204 O O . ALA A 1 149 ? 7.474 -2.997 -25.552 1.00 53.47 149 ALA A O 1
ATOM 1205 N N . SER A 1 150 ? 6.768 -0.864 -25.635 1.00 46.88 150 SER A N 1
ATOM 1206 C CA . SER A 1 150 ? 6.691 -0.804 -27.089 1.00 46.88 150 SER A CA 1
ATOM 1207 C C . SER A 1 150 ? 8.087 -1.078 -27.630 1.00 46.88 150 SER A C 1
ATOM 1209 O O . SER A 1 150 ? 8.998 -0.290 -27.377 1.00 46.88 150 SER A O 1
ATOM 1211 N N . THR A 1 151 ? 8.248 -2.206 -28.317 1.00 41.06 151 THR A N 1
ATOM 1212 C CA . THR A 1 151 ? 9.422 -2.499 -29.128 1.00 41.06 151 THR A CA 1
ATOM 1213 C C . THR A 1 151 ? 9.586 -1.317 -30.071 1.00 41.06 151 THR A C 1
ATOM 1215 O O . THR A 1 151 ? 8.694 -1.038 -30.873 1.00 41.06 151 THR A O 1
ATOM 1218 N N . VAL A 1 152 ? 10.667 -0.557 -29.903 1.00 41.66 152 VAL A N 1
ATOM 1219 C CA . VAL A 1 152 ? 11.090 0.396 -30.924 1.00 41.66 152 VAL A CA 1
ATOM 1220 C C . VAL A 1 152 ? 11.306 -0.460 -32.166 1.00 41.66 152 VAL A C 1
ATOM 1222 O O . VAL A 1 152 ? 12.086 -1.408 -32.120 1.00 41.66 152 VAL A O 1
ATOM 1225 N N . MET A 1 153 ? 10.513 -0.220 -33.209 1.00 39.75 153 MET A N 1
ATOM 1226 C CA . MET A 1 153 ? 10.792 -0.784 -34.522 1.00 39.75 153 MET A CA 1
ATOM 1227 C C . MET A 1 153 ? 12.160 -0.232 -34.917 1.00 39.75 153 MET A C 1
ATOM 1229 O O . MET A 1 153 ? 12.295 0.975 -35.105 1.00 39.75 153 MET A O 1
ATOM 1233 N N . GLU A 1 154 ? 13.173 -1.094 -34.920 1.00 39.47 154 GLU A N 1
ATOM 1234 C CA . GLU A 1 154 ? 14.410 -0.831 -35.644 1.00 39.47 154 GLU A CA 1
ATOM 1235 C C . GLU A 1 154 ? 14.026 -0.738 -37.129 1.00 39.47 154 GLU A C 1
ATOM 1237 O O . GLU A 1 154 ? 13.467 -1.688 -37.683 1.00 39.47 154 GLU A O 1
ATOM 1242 N N . GLU A 1 155 ? 14.218 0.450 -37.710 1.00 40.28 155 GLU A N 1
ATOM 1243 C CA . GLU A 1 155 ? 14.237 0.674 -39.163 1.00 40.28 155 GLU A CA 1
ATOM 1244 C C . GLU A 1 155 ? 15.546 0.158 -39.770 1.00 40.28 155 GLU A C 1
ATOM 1246 O O . GLU A 1 155 ? 16.607 0.324 -39.119 1.00 40.28 155 GLU A O 1
#

Foldseek 3Di:
DDDPLVPDDLVVNLVVLVPDDVLVLLVQLVPDVVSLVSLQVRQAPQKEFEEDALFWTWIDGPDPAIEIEGEDPDPVQQQPWDQDPNHIYGYHHDVVSQSLVVVLSSCSRRVHQENAEYAQLRDPDVVSVVSNVVSCVVSNHHYNDYDHNPDPPDD

InterPro domains:
  IPR001810 F-box domain [PF00646] (5-42)
  IPR001810 F-box domain [PS50181] (2-50)
  IPR001810 F-box domain [SM00256] (8-49)
  IPR036047 F-box-like domain superfamily [SSF81383] (4-44)

pLDDT: mean 84.12, std 11.63, range [39.47, 94.62]

Nearest PDB structures (foldseek):
  7d19-assembly1_B  TM=6.915E-01  e=1.447E+00  Mus musculus
  1xnh-assembly1_A-2  TM=6.273E-01  e=5.949E+00  Helicobacter pylori
  8jd1-assembly1_2  TM=6.011E-01  e=6.326E+00  Homo sapiens
  4i99-assembly1_A  TM=3.366E-01  e=6.326E+00  Pyrococcus furiosus DSM 3638

Solvent-accessible surface area (backbone atoms only — not comparable to full-atom values): 8591 Å² total; per-residue (Å²): 132,89,74,63,68,86,75,48,57,68,70,61,44,48,56,54,56,72,73,46,52,72,65,57,47,49,57,50,30,70,75,36,78,65,42,27,51,54,46,23,77,74,39,48,60,57,39,34,42,55,37,38,45,51,45,36,43,30,36,29,52,90,59,95,62,45,37,34,43,32,55,43,94,52,70,89,44,47,74,38,75,47,80,51,99,89,32,40,33,35,27,34,65,50,78,92,54,40,43,32,58,54,49,52,51,49,32,69,42,30,46,39,51,42,38,45,31,36,41,50,58,55,42,91,46,67,63,64,48,50,48,32,51,50,42,38,59,76,64,62,38,48,66,74,42,71,43,70,56,77,76,76,80,83,127